Protein AF-A0A1B0C9M8-F1 (afdb_monomer_lite)

Secondary structure (DSSP, 8-state):
---SHHHHTTS---PPPTTS-SS-HHHHHHHHHHHH--SS-HHHHHHHH-HHHHHHHHHHHHHH-TT-GGG---HHHHHHHHTT--BGGGTBSSSB---

Foldseek 3Di:
DDDPPVVVVPPPDDDPDVVPPPDQPVRQFVCCCVVVVDPTRPQLVQLVVWLVVVQVVLVVVCVVCVPDPVSDRDVLSVVCVVVVQTHPVSCHHSDRNDD

InterPro domains:
  IPR006108 3-hydroxyacyl-CoA dehydrogenase, C-terminal [PF00725] (20-97)
  IPR008927 6-phosphogluconate dehydrogenase-like, C-terminal domain superfamily [SSF48179] (20-98)
  IPR013328 6-phosphogluconate dehydrogenase, domain 2 [G3DSA:1.10.1040.10] (17-99)
  IPR052242 Mitochondrial 3-hydroxyacyl-CoA dehydrogenase [PTHR43561] (19-98)

Structure (mmCIF, N/CA/C/O backbone):
data_AF-A0A1B0C9M8-F1
#
_entry.id   AF-A0A1B0C9M8-F1
#
loop_
_atom_site.group_PDB
_atom_site.id
_atom_site.type_symbol
_atom_site.label_atom_id
_atom_site.label_alt_id
_atom_site.label_comp_id
_atom_site.label_asym_id
_atom_site.label_entity_id
_atom_site.label_seq_id
_atom_site.pdbx_PDB_ins_code
_atom_site.Cartn_x
_atom_site.Cartn_y
_atom_site.Cartn_z
_atom_site.occupancy
_atom_site.B_iso_or_equiv
_atom_site.auth_seq_id
_atom_site.auth_comp_id
_atom_site.auth_asym_id
_atom_site.auth_atom_id
_atom_site.pdbx_PDB_model_num
ATOM 1 N N . MET A 1 1 ? -16.914 -15.355 -28.796 1.00 48.09 1 MET A N 1
ATOM 2 C CA . MET A 1 1 ? -16.655 -15.742 -27.390 1.00 48.09 1 MET A CA 1
ATOM 3 C C . MET A 1 1 ? -15.285 -16.417 -27.290 1.00 48.09 1 MET A C 1
ATOM 5 O O . MET A 1 1 ? -15.183 -17.626 -27.168 1.00 48.09 1 MET A O 1
ATOM 9 N N . ARG A 1 2 ? -14.215 -15.630 -27.456 1.00 35.66 2 ARG A N 1
ATOM 10 C CA . ARG A 1 2 ? -12.827 -15.964 -27.108 1.00 35.66 2 ARG A CA 1
ATOM 11 C C . ARG A 1 2 ? -12.017 -14.674 -27.234 1.00 35.66 2 ARG A C 1
ATOM 13 O O . ARG A 1 2 ? -11.852 -14.146 -28.323 1.00 35.66 2 ARG A O 1
ATOM 20 N N . SER A 1 3 ? -11.587 -14.179 -26.081 1.00 46.56 3 SER A N 1
ATOM 21 C CA . SER A 1 3 ? -10.367 -13.400 -25.890 1.00 46.56 3 SER A CA 1
ATOM 22 C C . SER A 1 3 ? -10.171 -12.096 -26.677 1.00 46.56 3 SER A C 1
ATOM 24 O O . SER A 1 3 ? -9.286 -11.986 -27.518 1.00 46.56 3 SER A O 1
ATOM 26 N N . LEU A 1 4 ? -10.912 -11.051 -26.299 1.00 43.53 4 LEU A N 1
ATOM 27 C CA . LEU A 1 4 ? -10.424 -9.666 -26.440 1.00 43.53 4 LEU A CA 1
ATOM 28 C C . LEU A 1 4 ? -9.500 -9.261 -25.273 1.00 43.53 4 LEU A C 1
ATOM 30 O O . LEU A 1 4 ? -8.757 -8.289 -25.380 1.00 43.53 4 LEU A O 1
ATOM 34 N N . PHE A 1 5 ? -9.496 -10.035 -24.181 1.00 43.09 5 PHE A N 1
ATOM 35 C CA . PHE A 1 5 ? -8.731 -9.734 -22.969 1.00 43.09 5 PHE A CA 1
ATOM 36 C C . PHE A 1 5 ? -7.222 -9.971 -23.149 1.00 43.09 5 PHE A C 1
ATOM 38 O O . PHE A 1 5 ? -6.412 -9.177 -22.687 1.00 43.09 5 PHE A O 1
ATOM 45 N N . THR A 1 6 ? -6.815 -10.995 -23.912 1.00 44.34 6 THR A N 1
ATOM 46 C CA . THR A 1 6 ? -5.384 -11.277 -24.146 1.00 44.34 6 THR A CA 1
ATOM 47 C C . THR A 1 6 ? -4.733 -10.372 -25.190 1.00 44.34 6 THR A C 1
ATOM 49 O O . THR A 1 6 ? -3.510 -10.274 -25.216 1.00 44.34 6 THR A O 1
ATOM 52 N N . TYR A 1 7 ? -5.503 -9.703 -26.059 1.00 35.09 7 TYR A N 1
ATOM 53 C CA . TYR A 1 7 ? -4.914 -8.858 -27.106 1.00 35.09 7 TYR A CA 1
ATOM 54 C C . TYR A 1 7 ? -4.423 -7.510 -26.559 1.00 35.09 7 TYR A C 1
ATOM 56 O O . TYR A 1 7 ? -3.476 -6.935 -27.091 1.00 35.09 7 TYR A O 1
ATOM 64 N N . LYS A 1 8 ? -5.014 -7.029 -25.456 1.00 38.66 8 LYS A N 1
ATOM 65 C CA . LYS A 1 8 ? -4.663 -5.728 -24.867 1.00 38.66 8 LYS A CA 1
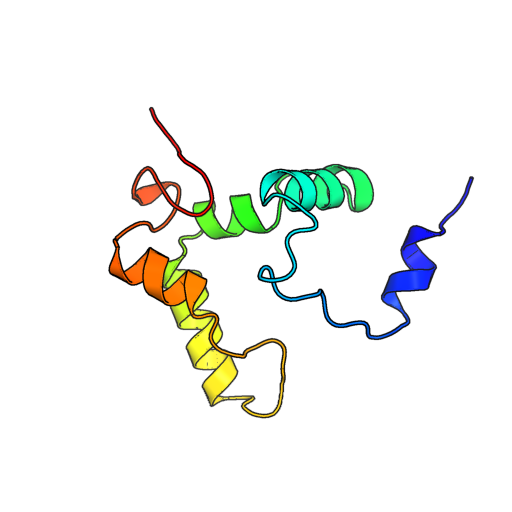ATOM 66 C C . LYS A 1 8 ? -3.448 -5.774 -23.934 1.00 38.66 8 LYS A C 1
ATOM 68 O O . LYS A 1 8 ? -2.782 -4.764 -23.780 1.00 38.66 8 LYS A O 1
ATOM 73 N N . ILE A 1 9 ? -3.082 -6.951 -23.417 1.00 44.69 9 ILE A N 1
ATOM 74 C CA . ILE A 1 9 ? -1.887 -7.142 -22.568 1.00 44.69 9 ILE A CA 1
ATOM 75 C C . ILE A 1 9 ? -0.576 -7.096 -23.380 1.00 44.69 9 ILE A C 1
ATOM 77 O O . ILE A 1 9 ? 0.498 -6.882 -22.828 1.00 44.69 9 ILE A O 1
ATOM 81 N N . ARG A 1 10 ? -0.646 -7.258 -24.710 1.00 36.09 10 ARG A N 1
ATOM 82 C CA . ARG A 1 10 ? 0.525 -7.251 -25.604 1.00 36.09 10 ARG A CA 1
ATOM 83 C C . ARG A 1 10 ? 0.916 -5.851 -26.102 1.00 36.09 10 ARG A C 1
ATOM 85 O O . ARG A 1 10 ? 2.001 -5.685 -26.648 1.00 36.09 10 ARG A O 1
ATOM 92 N N . GLN A 1 11 ? 0.053 -4.854 -25.916 1.00 29.73 11 GLN 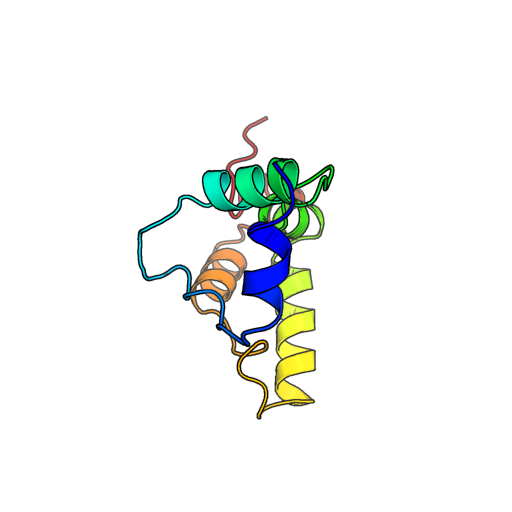A N 1
ATOM 93 C CA . GLN A 1 11 ? 0.332 -3.452 -26.223 1.00 29.73 11 GLN A CA 1
ATOM 94 C C . GLN A 1 11 ? 0.676 -2.778 -24.899 1.00 29.73 11 GLN A C 1
ATOM 96 O O . GLN A 1 11 ? -0.232 -2.585 -24.099 1.00 29.73 11 GLN A O 1
ATOM 101 N N . GLY A 1 12 ? 1.960 -2.499 -24.647 1.00 40.03 12 GLY A N 1
ATOM 102 C CA . GLY A 1 12 ? 2.509 -1.940 -23.400 1.00 40.03 12 GLY A CA 1
ATOM 103 C C . GLY A 1 12 ? 1.893 -0.605 -22.971 1.00 40.03 12 GLY A C 1
ATOM 104 O O . GLY A 1 12 ? 2.548 0.430 -22.980 1.00 40.03 12 GLY A O 1
ATOM 105 N N . THR A 1 13 ? 0.622 -0.634 -22.593 1.00 35.41 13 THR A N 1
ATOM 106 C CA . THR A 1 13 ? -0.144 0.492 -22.089 1.00 35.41 13 THR A CA 1
ATOM 107 C C . THR A 1 13 ? 0.009 0.477 -20.582 1.00 35.41 13 THR A C 1
ATOM 109 O O . THR A 1 13 ? -0.459 -0.427 -19.893 1.00 35.41 13 THR A O 1
ATOM 112 N N . SER A 1 14 ? 0.751 1.467 -20.088 1.00 37.56 14 SER A N 1
ATOM 113 C CA . SER A 1 14 ? 0.769 1.857 -18.686 1.00 37.56 14 SER A CA 1
ATOM 114 C C . SER A 1 14 ? -0.664 1.889 -18.166 1.00 37.56 14 SER A C 1
ATOM 116 O O . SER A 1 14 ? -1.506 2.568 -18.758 1.00 37.56 14 SER A O 1
ATOM 118 N N . TYR A 1 15 ? -0.945 1.163 -17.084 1.00 44.25 15 TYR A N 1
ATOM 119 C CA . TYR A 1 15 ? -2.186 1.361 -16.343 1.00 44.25 15 TYR A CA 1
ATOM 120 C C . TYR A 1 15 ? -2.287 2.859 -16.022 1.00 44.25 15 TYR A C 1
ATOM 122 O O . TYR A 1 15 ? -1.318 3.394 -15.472 1.00 44.25 15 TYR A O 1
ATOM 130 N N . PRO A 1 16 ? -3.369 3.552 -16.423 1.00 40.31 16 PRO A N 1
ATOM 131 C CA . PRO A 1 16 ? -3.527 4.955 -16.086 1.00 40.31 16 PRO A CA 1
ATOM 132 C C . PRO A 1 16 ? -3.478 5.084 -14.565 1.00 40.31 16 PRO A C 1
ATOM 134 O O . PRO A 1 16 ? -4.088 4.302 -13.828 1.00 40.31 16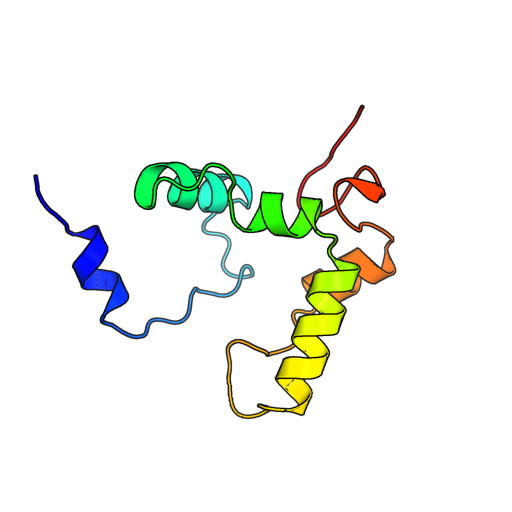 PRO A O 1
ATOM 137 N N . SER A 1 17 ? -2.644 6.015 -14.114 1.00 40.41 17 SER A N 1
ATOM 138 C CA . SER A 1 17 ? -2.507 6.407 -12.720 1.00 40.41 17 SER A CA 1
ATOM 139 C C . SER A 1 17 ? -3.896 6.681 -12.140 1.00 40.41 17 SER A C 1
ATOM 141 O O . SER A 1 17 ? -4.751 7.236 -12.821 1.00 40.41 17 SER A O 1
ATOM 143 N N . ARG A 1 18 ? -4.119 6.307 -10.876 1.00 47.09 18 ARG A N 1
ATOM 144 C CA . ARG A 1 18 ? -5.417 6.392 -10.170 1.00 47.09 18 ARG A CA 1
ATOM 145 C C . ARG A 1 18 ? -6.031 7.807 -10.114 1.00 47.09 18 ARG A C 1
ATOM 147 O O . ARG A 1 18 ? -7.141 7.944 -9.612 1.00 47.09 18 ARG A O 1
ATOM 154 N N . ASP A 1 19 ? -5.304 8.823 -10.574 1.00 45.00 19 ASP A N 1
ATOM 155 C CA . ASP A 1 19 ? -5.717 10.225 -10.661 1.00 45.00 19 ASP A CA 1
ATOM 156 C C . ASP A 1 19 ? -6.742 10.502 -11.774 1.00 45.00 19 ASP A C 1
ATOM 158 O O . ASP A 1 19 ? -7.514 11.453 -11.663 1.00 45.00 19 ASP A O 1
ATOM 162 N N . ASP A 1 20 ? -6.823 9.658 -12.807 1.00 37.41 20 ASP A N 1
ATOM 163 C CA . ASP A 1 20 ? -7.888 9.736 -13.811 1.00 37.41 20 ASP A CA 1
ATOM 164 C C . ASP A 1 20 ? -9.104 8.945 -13.302 1.00 37.41 20 ASP A C 1
ATOM 166 O O . ASP A 1 20 ? -9.133 7.716 -13.360 1.00 37.41 20 ASP A O 1
ATOM 170 N N . GLY A 1 21 ? -10.080 9.649 -12.723 1.00 44.94 21 GLY A N 1
ATOM 171 C CA . GLY A 1 21 ? -11.243 9.121 -11.992 1.00 44.94 21 GLY A CA 1
ATOM 172 C C . GLY A 1 21 ? -12.244 8.243 -12.763 1.00 44.94 21 GLY A C 1
ATOM 173 O O . GLY A 1 21 ? -13.439 8.518 -12.715 1.00 44.94 21 GLY A O 1
ATOM 174 N N . ASP A 1 22 ? -11.798 7.170 -13.416 1.00 47.75 22 ASP A N 1
ATOM 175 C CA . ASP A 1 22 ? -12.634 6.290 -14.251 1.00 47.75 22 ASP A CA 1
ATOM 176 C C . ASP A 1 22 ? -12.921 4.903 -13.625 1.00 47.75 22 ASP A C 1
ATOM 178 O O . ASP A 1 22 ? -13.710 4.123 -14.149 1.00 47.75 22 A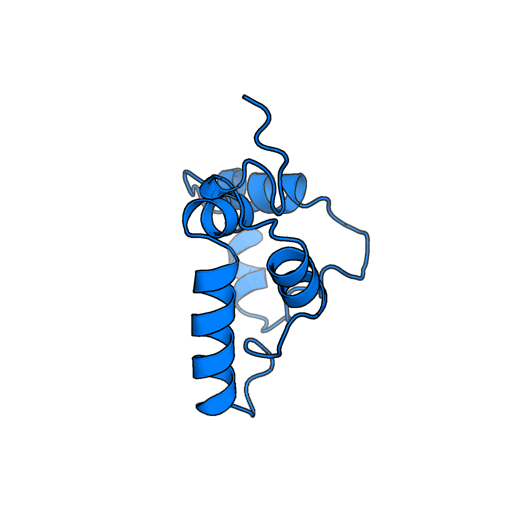SP A O 1
ATOM 182 N N . ALA A 1 23 ? -12.330 4.561 -12.472 1.00 54.38 23 ALA A N 1
ATOM 183 C CA . ALA A 1 23 ? -12.653 3.310 -11.775 1.00 54.38 23 ALA A CA 1
ATOM 184 C C . ALA A 1 23 ? -12.432 3.413 -10.264 1.00 54.38 23 ALA A C 1
ATOM 186 O O . ALA A 1 23 ? -11.355 3.803 -9.805 1.00 54.38 23 ALA A O 1
ATOM 187 N N . SER A 1 24 ? -13.430 3.016 -9.466 1.00 67.12 24 SER A N 1
ATOM 188 C CA . SER A 1 24 ? -13.235 2.902 -8.020 1.00 67.12 24 SER A CA 1
ATOM 189 C C . SER A 1 24 ? -12.235 1.780 -7.710 1.00 67.12 24 SER A C 1
ATOM 191 O O . SER A 1 24 ? -12.085 0.831 -8.483 1.00 67.12 24 SER A O 1
ATOM 193 N N . ALA A 1 25 ? -11.566 1.841 -6.552 1.00 69.31 25 ALA A N 1
ATOM 194 C CA . ALA A 1 25 ? -10.684 0.761 -6.082 1.00 69.31 25 ALA A CA 1
ATOM 195 C C . ALA A 1 25 ? -11.363 -0.621 -6.183 1.00 69.31 25 ALA A C 1
ATOM 197 O O . ALA A 1 25 ? -10.750 -1.606 -6.596 1.00 69.31 25 ALA A O 1
ATOM 198 N N . LYS A 1 26 ? -12.671 -0.645 -5.907 1.00 73.06 26 LYS A N 1
ATOM 199 C CA . LYS A 1 26 ? -13.524 -1.826 -5.970 1.00 73.06 26 LYS A CA 1
ATOM 200 C C . LYS A 1 26 ? -13.719 -2.350 -7.392 1.00 73.06 26 LYS A C 1
ATOM 202 O O . LYS A 1 26 ? -13.709 -3.561 -7.585 1.00 73.06 26 LYS A O 1
ATOM 207 N N . ASP A 1 27 ? -13.859 -1.471 -8.380 1.00 74.06 27 ASP A N 1
ATOM 208 C CA . ASP A 1 27 ? -14.039 -1.867 -9.782 1.00 74.06 27 ASP A CA 1
ATOM 209 C C . ASP A 1 27 ? -12.771 -2.509 -10.348 1.00 74.06 27 ASP A C 1
ATOM 211 O O . ASP A 1 27 ? -12.854 -3.497 -11.076 1.00 74.06 27 ASP A O 1
ATOM 215 N N . ILE A 1 28 ? -11.594 -2.013 -9.950 1.00 73.12 28 ILE A N 1
ATOM 216 C CA . ILE A 1 28 ? -10.297 -2.598 -10.323 1.00 73.12 28 ILE A CA 1
ATOM 217 C C . ILE A 1 28 ? -10.171 -4.014 -9.750 1.00 73.12 28 ILE A C 1
ATOM 219 O O . ILE A 1 28 ? -9.816 -4.953 -10.467 1.00 73.12 28 ILE A O 1
ATOM 223 N N . ASP A 1 29 ? -10.510 -4.191 -8.474 1.00 75.69 29 ASP A N 1
ATOM 224 C CA . ASP A 1 29 ? -10.451 -5.502 -7.831 1.00 75.69 29 ASP A CA 1
ATOM 225 C C . ASP A 1 29 ? -11.477 -6.475 -8.421 1.00 75.69 29 ASP A C 1
ATOM 227 O O . ASP A 1 29 ? -11.146 -7.634 -8.675 1.00 75.69 29 ASP A O 1
ATOM 231 N N . ILE A 1 30 ? -12.698 -6.016 -8.713 1.00 76.44 30 ILE A N 1
ATOM 232 C CA . ILE A 1 30 ? -13.727 -6.823 -9.383 1.00 76.44 30 ILE A CA 1
ATOM 233 C C . ILE A 1 30 ? -13.271 -7.216 -10.792 1.00 76.44 30 ILE A C 1
ATOM 235 O O . ILE A 1 30 ? -13.394 -8.383 -11.165 1.00 76.44 30 ILE A O 1
ATOM 239 N N . ALA A 1 31 ? -12.706 -6.285 -11.562 1.00 78.31 31 ALA A N 1
ATOM 240 C CA . ALA A 1 31 ? -12.198 -6.559 -12.901 1.00 78.31 31 ALA A CA 1
ATOM 241 C C . ALA A 1 31 ? -11.074 -7.604 -12.882 1.00 78.31 31 ALA A C 1
ATOM 243 O O . ALA A 1 31 ? -11.020 -8.454 -13.768 1.00 78.31 31 ALA A O 1
ATOM 244 N N . MET A 1 32 ? -10.204 -7.593 -11.870 1.00 76.38 32 MET A N 1
ATOM 245 C CA . MET A 1 32 ? -9.134 -8.588 -11.740 1.00 76.38 32 MET A CA 1
ATOM 246 C C . MET A 1 32 ? -9.639 -9.943 -11.234 1.00 76.38 32 MET A C 1
ATOM 248 O O . MET A 1 32 ? -9.214 -10.979 -11.749 1.00 76.38 32 MET A O 1
ATOM 252 N N . LYS A 1 33 ? -10.600 -9.961 -10.306 1.00 78.69 33 LYS A N 1
ATOM 253 C CA . LYS A 1 33 ? -11.255 -11.198 -9.852 1.00 78.69 33 LYS A CA 1
ATOM 254 C C . LYS A 1 33 ? -12.011 -11.885 -10.990 1.00 78.69 33 LYS A C 1
ATOM 256 O O . LYS A 1 33 ? -11.822 -13.073 -11.229 1.00 78.69 33 LYS A O 1
ATOM 261 N N . LEU A 1 34 ? -12.837 -11.135 -11.723 1.00 73.62 34 LEU A N 1
ATOM 262 C CA . LEU A 1 34 ? -13.672 -11.671 -12.804 1.00 73.62 34 LEU A CA 1
ATOM 263 C C . LEU A 1 34 ? -12.897 -11.881 -14.110 1.00 73.62 34 LEU A C 1
ATOM 265 O O . LEU A 1 34 ? -13.180 -12.825 -14.843 1.00 73.62 34 LEU A O 1
ATOM 269 N N . GLY A 1 35 ? -11.938 -11.007 -14.417 1.00 74.81 35 GLY A N 1
ATOM 270 C CA . GLY A 1 35 ? -11.176 -11.048 -15.664 1.00 74.81 35 GLY A CA 1
ATOM 271 C C . GLY A 1 35 ? -10.017 -12.042 -15.640 1.00 74.81 35 GLY A C 1
ATOM 272 O O . GLY A 1 35 ? -9.801 -12.744 -16.626 1.00 74.81 35 GLY A O 1
ATOM 273 N N . ALA A 1 36 ? -9.283 -12.120 -14.526 1.00 72.19 36 ALA A N 1
ATOM 274 C CA . ALA A 1 36 ? -8.092 -12.964 -14.394 1.00 72.19 36 ALA A CA 1
ATOM 275 C C . ALA A 1 36 ? -8.277 -14.163 -13.444 1.00 72.19 36 ALA A C 1
ATOM 277 O O . ALA A 1 36 ? -7.388 -15.007 -13.355 1.00 72.19 36 ALA A O 1
ATOM 278 N N . GLY A 1 37 ? -9.425 -14.277 -12.764 1.00 73.50 37 GLY A N 1
ATOM 279 C CA . GLY A 1 37 ? -9.732 -15.408 -11.882 1.00 73.50 37 GLY A CA 1
ATOM 280 C C . GLY A 1 37 ? -8.976 -15.387 -10.553 1.00 73.50 37 GLY A C 1
ATOM 281 O O . GLY A 1 37 ? -8.886 -16.419 -9.888 1.00 73.50 37 GLY A O 1
ATOM 282 N N . TYR A 1 38 ? -8.405 -14.244 -10.162 1.00 73.62 38 TYR A N 1
ATOM 283 C CA . TYR A 1 38 ? -7.722 -14.132 -8.877 1.00 73.62 38 TYR A CA 1
ATOM 284 C C . TYR A 1 38 ? -8.727 -14.178 -7.714 1.00 73.62 38 TYR A C 1
ATOM 286 O O . TYR A 1 38 ? -9.787 -13.556 -7.798 1.00 73.62 38 TYR A O 1
ATOM 294 N N . PRO A 1 39 ? -8.403 -14.867 -6.603 1.00 74.00 39 PRO A N 1
ATOM 295 C CA . PRO A 1 39 ? -9.286 -14.943 -5.436 1.00 74.00 39 PRO A CA 1
ATOM 296 C C . PRO A 1 39 ? -9.419 -13.597 -4.706 1.00 74.00 39 PRO A C 1
ATOM 298 O O . PRO A 1 39 ? -10.406 -13.363 -4.012 1.00 74.00 39 PRO A O 1
ATOM 301 N N . MET A 1 40 ? -8.441 -12.705 -4.873 1.00 76.19 40 MET A N 1
ATOM 302 C CA . MET A 1 40 ? -8.372 -11.397 -4.231 1.00 76.19 40 MET A CA 1
ATOM 303 C C . MET A 1 40 ? -7.889 -10.362 -5.244 1.00 76.19 40 MET A C 1
ATOM 305 O O . MET A 1 40 ? -7.040 -10.668 -6.085 1.00 76.19 40 MET A O 1
ATOM 309 N N . GLY A 1 41 ? -8.454 -9.157 -5.185 1.00 80.12 41 GLY A N 1
ATOM 310 C CA . GLY A 1 41 ? -8.008 -8.072 -6.047 1.00 80.12 41 GLY A CA 1
ATOM 311 C C . GLY A 1 41 ? -6.632 -7.549 -5.618 1.00 80.12 41 GLY A C 1
ATOM 312 O O . GLY A 1 41 ? -6.234 -7.737 -4.466 1.00 80.12 41 GLY A O 1
ATOM 313 N N . PRO A 1 42 ? -5.869 -6.915 -6.520 1.00 79.00 42 PRO A N 1
ATOM 314 C CA . PRO A 1 42 ? -4.543 -6.397 -6.193 1.00 79.00 42 PRO A CA 1
ATOM 315 C C . PRO A 1 42 ? -4.552 -5.384 -5.039 1.00 79.00 42 PRO A C 1
ATOM 317 O O . PRO A 1 42 ? -3.558 -5.286 -4.322 1.00 79.00 42 PRO A O 1
ATOM 320 N N . LEU A 1 43 ? -5.646 -4.643 -4.834 1.00 82.38 43 LEU A N 1
ATOM 321 C CA . LEU A 1 43 ? -5.720 -3.612 -3.795 1.00 82.38 43 LEU A CA 1
ATOM 322 C C . LEU A 1 43 ? -6.113 -4.183 -2.444 1.00 82.38 43 LEU A C 1
ATOM 324 O O . LEU A 1 43 ? -5.481 -3.852 -1.447 1.00 82.38 43 LEU A O 1
ATOM 328 N N . GLU A 1 44 ? -7.072 -5.105 -2.418 1.00 83.00 44 GLU A N 1
ATOM 329 C CA . GLU A 1 44 ? -7.312 -5.938 -1.238 1.00 83.00 44 GLU A CA 1
ATOM 330 C C . GLU A 1 44 ? -6.051 -6.698 -0.808 1.00 83.00 44 GLU A C 1
ATOM 332 O O . GLU A 1 44 ? -5.770 -6.790 0.384 1.00 83.00 44 GLU A O 1
ATOM 337 N N . LEU A 1 45 ? -5.272 -7.221 -1.762 1.00 83.94 45 LEU A N 1
ATOM 338 C CA . LEU A 1 45 ? -4.024 -7.916 -1.454 1.00 83.94 45 LEU A CA 1
ATOM 339 C C . LEU A 1 45 ? -2.979 -6.959 -0.869 1.00 83.94 45 LEU A C 1
ATOM 341 O O . LEU A 1 45 ? -2.303 -7.317 0.094 1.00 83.94 45 LEU A O 1
ATOM 345 N N . ALA A 1 46 ? -2.858 -5.748 -1.416 1.00 83.75 46 ALA A N 1
ATOM 346 C CA . ALA A 1 46 ? -1.964 -4.725 -0.878 1.00 83.75 46 ALA A CA 1
ATOM 347 C C . ALA A 1 46 ? -2.355 -4.320 0.554 1.00 83.75 46 ALA A C 1
ATOM 349 O O . ALA A 1 46 ? -1.487 -4.222 1.419 1.00 83.75 46 ALA A O 1
ATOM 350 N N . ASP A 1 47 ? -3.650 -4.169 0.833 1.00 85.81 47 ASP A N 1
ATOM 351 C CA . ASP A 1 47 ? -4.151 -3.895 2.183 1.00 85.81 47 ASP A CA 1
ATOM 352 C C . ASP A 1 47 ? -3.965 -5.088 3.138 1.00 85.81 47 ASP A C 1
ATOM 354 O O . ASP A 1 47 ? -3.791 -4.891 4.343 1.00 85.81 47 ASP A O 1
ATOM 358 N N . TYR A 1 48 ? -3.991 -6.323 2.627 1.00 85.38 48 TYR A N 1
ATOM 359 C CA . TYR A 1 48 ? -3.740 -7.528 3.419 1.00 85.38 48 TYR A CA 1
ATOM 360 C C . TYR A 1 48 ? -2.260 -7.685 3.790 1.00 85.38 48 TYR A C 1
ATOM 362 O O . TYR A 1 48 ? -1.939 -7.989 4.938 1.00 85.38 48 TYR A O 1
ATOM 370 N N . VAL A 1 49 ? -1.354 -7.462 2.832 1.00 85.94 49 VAL A N 1
ATOM 371 C CA . VAL A 1 49 ? 0.102 -7.488 3.059 1.00 85.94 49 VAL A CA 1
ATOM 372 C C . VAL A 1 49 ? 0.539 -6.317 3.943 1.00 85.94 49 VAL A C 1
ATOM 374 O O . VAL A 1 49 ? 1.394 -6.478 4.813 1.00 85.94 49 VAL A O 1
ATOM 377 N N . GLY A 1 50 ? -0.070 -5.151 3.739 1.00 86.38 50 GLY A N 1
ATOM 378 C CA . GLY A 1 50 ? 0.230 -3.915 4.442 1.00 86.38 50 GLY A CA 1
ATOM 379 C C . GLY A 1 50 ? 0.878 -2.882 3.526 1.00 86.38 50 GLY A C 1
ATOM 380 O O . GLY A 1 50 ? 1.910 -3.133 2.894 1.00 86.38 50 GLY A O 1
ATOM 381 N N . LEU A 1 51 ? 0.289 -1.684 3.501 1.00 86.44 51 LEU A N 1
ATOM 382 C CA . LEU A 1 51 ? 0.721 -0.597 2.615 1.00 86.44 51 LEU A CA 1
ATOM 383 C C . LEU A 1 51 ? 2.140 -0.099 2.914 1.00 86.44 51 LEU A C 1
ATOM 385 O O . LEU A 1 51 ? 2.858 0.314 2.006 1.00 86.44 51 LEU A O 1
ATOM 389 N N . ASP A 1 52 ? 2.582 -0.204 4.165 1.00 86.62 52 ASP A N 1
ATOM 390 C CA . ASP A 1 52 ? 3.944 0.120 4.593 1.00 86.62 52 ASP A CA 1
ATOM 391 C C . ASP A 1 52 ? 4.991 -0.821 3.984 1.00 86.62 52 ASP A C 1
ATOM 393 O O . ASP A 1 52 ? 6.047 -0.384 3.522 1.00 86.62 52 ASP A O 1
ATOM 397 N N . THR A 1 53 ? 4.678 -2.115 3.939 1.00 87.88 53 THR A N 1
ATOM 398 C CA . THR A 1 53 ? 5.561 -3.141 3.387 1.00 87.88 53 THR A CA 1
ATOM 399 C C . THR A 1 53 ? 5.650 -2.977 1.878 1.00 87.88 53 THR A C 1
ATOM 401 O O . THR A 1 53 ? 6.749 -2.935 1.324 1.00 87.88 53 THR A O 1
ATOM 404 N N . THR A 1 54 ? 4.508 -2.792 1.210 1.00 86.50 54 THR A N 1
ATOM 405 C CA . THR A 1 54 ? 4.466 -2.521 -0.231 1.00 86.50 54 THR A CA 1
ATOM 406 C C . THR A 1 54 ? 5.237 -1.251 -0.591 1.00 86.50 54 THR A C 1
ATOM 408 O O . THR A 1 54 ? 6.019 -1.276 -1.540 1.00 86.50 54 THR A O 1
ATOM 411 N N . ARG A 1 55 ? 5.097 -0.171 0.190 1.00 86.88 55 ARG A N 1
ATOM 412 C CA . ARG A 1 55 ? 5.867 1.069 0.011 1.00 86.88 55 ARG A CA 1
ATOM 413 C C . ARG A 1 55 ? 7.372 0.829 0.133 1.00 86.88 55 ARG A C 1
ATOM 415 O O . ARG A 1 55 ? 8.134 1.293 -0.710 1.00 86.88 55 ARG A O 1
ATOM 422 N N . SER A 1 56 ? 7.802 0.103 1.165 1.00 87.31 56 SER A N 1
ATOM 423 C CA . SER A 1 56 ? 9.222 -0.185 1.402 1.00 87.31 56 SER A CA 1
ATOM 424 C C . SER A 1 56 ? 9.841 -0.977 0.245 1.00 87.31 56 SER A C 1
ATOM 426 O O . SER A 1 56 ? 10.901 -0.619 -0.271 1.00 87.31 56 SER A O 1
ATOM 428 N N . VAL A 1 57 ? 9.128 -1.999 -0.244 1.00 87.94 57 VAL A N 1
ATOM 429 C CA . VAL A 1 57 ? 9.549 -2.775 -1.418 1.00 87.94 57 VAL A CA 1
ATOM 430 C C . VAL A 1 57 ? 9.612 -1.887 -2.659 1.00 87.94 57 VAL A C 1
ATOM 432 O O . VAL A 1 57 ? 10.623 -1.902 -3.355 1.00 87.94 57 VAL A O 1
ATOM 435 N N . LEU A 1 58 ? 8.581 -1.077 -2.917 1.00 86.38 58 LEU A N 1
ATOM 436 C CA . LEU A 1 58 ? 8.547 -0.183 -4.075 1.00 86.38 58 LEU A CA 1
ATOM 437 C C . LEU A 1 58 ? 9.717 0.808 -4.058 1.00 86.38 58 LEU A C 1
ATOM 439 O O . LEU A 1 58 ? 10.373 0.985 -5.079 1.00 86.38 58 LEU A O 1
ATOM 443 N N . SER A 1 59 ? 10.030 1.386 -2.895 1.00 86.44 59 SER A N 1
ATOM 444 C CA . SER A 1 59 ? 11.166 2.299 -2.738 1.00 86.44 59 SER A CA 1
ATOM 445 C C . SER A 1 59 ? 12.501 1.607 -3.016 1.00 86.44 59 SER A C 1
ATOM 447 O O . SER A 1 59 ? 13.344 2.169 -3.711 1.00 86.44 59 SER A O 1
ATOM 449 N N . GLY A 1 60 ? 12.692 0.376 -2.531 1.00 88.50 60 GLY A N 1
ATOM 450 C CA . GLY A 1 60 ? 13.909 -0.389 -2.815 1.00 88.50 60 GLY A CA 1
ATOM 451 C C . GLY A 1 60 ? 14.039 -0.784 -4.290 1.00 88.50 60 GLY A C 1
ATOM 452 O O . GLY A 1 60 ? 15.145 -0.865 -4.824 1.00 88.50 60 GLY A O 1
ATOM 453 N N . TRP A 1 61 ? 12.919 -1.013 -4.979 1.00 86.69 61 TRP A N 1
ATOM 454 C CA . TRP A 1 61 ? 12.910 -1.257 -6.423 1.00 86.69 61 TRP A CA 1
ATOM 455 C C . TRP A 1 61 ? 13.146 0.021 -7.224 1.00 86.69 61 TRP A C 1
ATOM 457 O O . TRP A 1 61 ? 13.844 -0.031 -8.233 1.00 86.69 61 TRP A O 1
ATOM 467 N N . HIS A 1 62 ? 12.626 1.159 -6.764 1.00 85.50 62 HIS A N 1
ATOM 468 C CA . HIS A 1 62 ? 12.878 2.460 -7.372 1.00 85.50 62 HIS A CA 1
ATOM 469 C C . HIS A 1 62 ? 14.362 2.832 -7.316 1.00 85.50 62 HIS A C 1
ATOM 471 O O . HIS A 1 62 ? 14.922 3.264 -8.317 1.00 85.50 62 HIS A O 1
ATOM 477 N N . GLU A 1 63 ? 15.017 2.588 -6.179 1.00 87.19 63 GLU A N 1
ATOM 478 C CA . GLU A 1 63 ? 16.455 2.825 -6.013 1.00 87.19 63 GLU A CA 1
ATOM 479 C C . GLU A 1 63 ? 17.297 1.945 -6.950 1.00 87.19 63 GLU A C 1
ATOM 481 O O . GLU A 1 63 ? 18.281 2.404 -7.527 1.00 87.19 63 GLU A O 1
ATOM 486 N N . LYS A 1 64 ? 16.891 0.684 -7.152 1.00 87.81 64 LYS A N 1
ATOM 487 C CA . LYS A 1 64 ? 17.596 -0.254 -8.042 1.00 87.81 64 LYS A CA 1
ATOM 488 C C . LYS A 1 64 ? 17.305 -0.038 -9.527 1.00 87.81 64 LYS A C 1
ATOM 490 O O . LYS A 1 64 ? 18.163 -0.333 -10.355 1.00 87.81 64 LYS A O 1
ATOM 495 N N . PHE A 1 65 ? 16.109 0.433 -9.869 1.00 88.12 65 PHE A N 1
ATOM 496 C CA . PHE A 1 65 ? 15.639 0.597 -11.245 1.00 88.12 65 PHE A CA 1
ATOM 497 C C . PHE A 1 65 ? 14.964 1.966 -11.432 1.00 88.12 65 PHE A C 1
ATOM 499 O O . PHE A 1 65 ? 13.755 2.028 -11.684 1.00 88.12 65 PHE A O 1
ATOM 506 N N . PRO A 1 66 ? 15.728 3.069 -11.345 1.00 81.00 66 PRO A N 1
ATOM 507 C CA . PRO A 1 66 ? 15.172 4.423 -11.388 1.00 81.00 66 PRO A CA 1
ATOM 508 C C . PRO A 1 66 ? 14.525 4.764 -12.737 1.00 81.00 66 PRO A C 1
ATOM 510 O O . PRO A 1 66 ? 13.618 5.590 -12.804 1.00 81.00 66 PRO A O 1
ATOM 513 N N . GLU A 1 67 ? 14.949 4.100 -13.814 1.00 83.25 67 GLU A N 1
ATOM 514 C CA . GLU A 1 67 ? 14.429 4.316 -15.168 1.00 83.25 67 GLU A CA 1
ATOM 515 C C . GLU A 1 67 ? 13.077 3.631 -15.417 1.00 83.25 67 GLU A C 1
ATOM 517 O O . GLU A 1 67 ? 12.422 3.901 -16.424 1.00 83.25 67 GLU A O 1
ATOM 522 N N . ASN A 1 68 ? 12.634 2.736 -14.523 1.00 78.31 68 ASN A N 1
ATOM 523 C CA . ASN A 1 68 ? 11.390 2.007 -14.724 1.00 78.31 68 ASN A CA 1
ATOM 524 C C . ASN A 1 68 ? 10.185 2.815 -14.201 1.00 78.31 68 ASN A C 1
ATOM 526 O O . ASN A 1 68 ? 10.043 3.009 -12.988 1.00 78.31 68 ASN A O 1
ATOM 530 N N . PRO A 1 69 ? 9.253 3.229 -15.080 1.00 78.19 69 PRO A N 1
ATOM 531 C CA . PRO A 1 69 ? 8.109 4.046 -14.692 1.00 78.19 69 PRO A CA 1
ATOM 532 C C . PRO A 1 69 ? 7.124 3.337 -13.755 1.00 78.19 69 PRO A C 1
ATOM 534 O O . PRO A 1 69 ? 6.301 4.032 -13.158 1.00 78.19 69 PRO A O 1
ATOM 537 N N . LEU A 1 70 ? 7.193 2.004 -13.631 1.00 75.94 70 LEU A N 1
ATOM 538 C CA . LEU A 1 70 ? 6.335 1.190 -12.762 1.00 75.94 70 LEU A CA 1
ATOM 539 C C . LEU A 1 70 ? 6.706 1.292 -11.279 1.00 75.94 70 LEU A C 1
ATOM 541 O O . LEU A 1 70 ? 5.85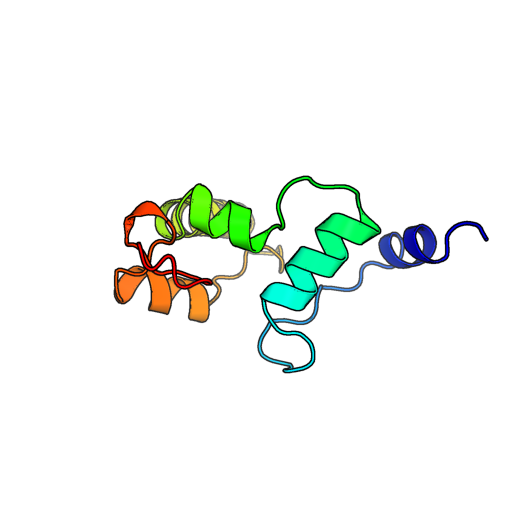6 1.034 -10.433 1.00 75.94 70 LEU A O 1
ATOM 545 N N . PHE A 1 71 ? 7.951 1.658 -10.957 1.00 79.94 71 PHE A N 1
ATOM 546 C CA . PHE A 1 71 ? 8.420 1.756 -9.569 1.00 79.94 71 PHE A CA 1
ATOM 547 C C . PHE A 1 71 ? 8.438 3.187 -9.048 1.00 79.94 71 PHE A C 1
ATOM 549 O O . PHE A 1 71 ? 9.025 3.456 -8.007 1.00 79.94 71 PHE A O 1
ATOM 556 N N . ARG A 1 72 ? 7.820 4.127 -9.772 1.00 77.06 72 ARG A N 1
ATOM 557 C CA . ARG A 1 72 ? 7.751 5.512 -9.315 1.00 77.06 72 ARG A CA 1
ATOM 558 C C . ARG A 1 72 ? 6.993 5.593 -7.985 1.00 77.06 72 ARG A C 1
ATOM 560 O O . ARG A 1 72 ? 5.970 4.921 -7.837 1.00 77.06 72 ARG A O 1
ATOM 567 N N . PRO A 1 73 ? 7.478 6.404 -7.030 1.00 75.00 73 PRO A N 1
ATOM 568 C CA . PRO A 1 73 ? 6.787 6.599 -5.766 1.00 75.00 73 PRO A CA 1
ATOM 569 C C . PRO A 1 73 ? 5.385 7.161 -6.021 1.00 75.00 73 PRO A C 1
ATOM 571 O O . PRO A 1 73 ? 5.205 8.096 -6.800 1.00 75.00 73 PRO A O 1
ATOM 574 N N . ILE A 1 74 ? 4.390 6.555 -5.375 1.00 80.19 74 ILE A N 1
ATOM 575 C CA . ILE A 1 74 ? 2.984 6.945 -5.487 1.00 80.19 74 ILE A CA 1
ATOM 576 C C . ILE A 1 74 ? 2.662 7.816 -4.274 1.00 80.19 74 ILE A C 1
ATOM 578 O O . ILE A 1 74 ? 2.588 7.308 -3.156 1.00 80.19 74 ILE A O 1
ATOM 582 N N . GLU A 1 75 ? 2.437 9.115 -4.478 1.00 82.06 75 GLU A N 1
ATOM 583 C CA . GLU A 1 75 ? 2.182 10.057 -3.375 1.00 82.06 75 GLU A CA 1
ATOM 584 C C . GLU A 1 75 ? 0.983 9.651 -2.507 1.00 82.06 75 GLU A C 1
ATOM 586 O O . GLU A 1 75 ? 1.004 9.819 -1.289 1.00 82.06 75 GLU A O 1
ATOM 591 N N . THR A 1 76 ? -0.060 9.074 -3.109 1.00 79.56 76 THR A N 1
ATOM 592 C CA . THR A 1 76 ? -1.233 8.568 -2.383 1.00 79.56 76 THR A CA 1
ATOM 593 C C . THR A 1 76 ? -0.863 7.455 -1.403 1.00 79.56 76 THR A C 1
ATOM 595 O O . THR A 1 76 ? -1.396 7.414 -0.298 1.00 79.56 76 THR A O 1
ATOM 598 N N . LEU A 1 77 ? 0.059 6.566 -1.786 1.00 81.31 77 LEU A N 1
ATOM 599 C CA . LEU A 1 77 ? 0.515 5.476 -0.925 1.00 81.31 77 LEU A CA 1
ATOM 600 C C . LEU A 1 77 ? 1.313 6.028 0.263 1.00 81.31 77 LEU A C 1
ATOM 602 O O . LEU A 1 77 ? 1.099 5.607 1.397 1.00 81.31 77 LEU A O 1
ATOM 606 N N . ASP A 1 78 ? 2.173 7.015 0.016 1.00 84.94 78 ASP A N 1
ATOM 607 C CA . ASP A 1 78 ? 2.959 7.676 1.058 1.00 84.94 78 ASP A C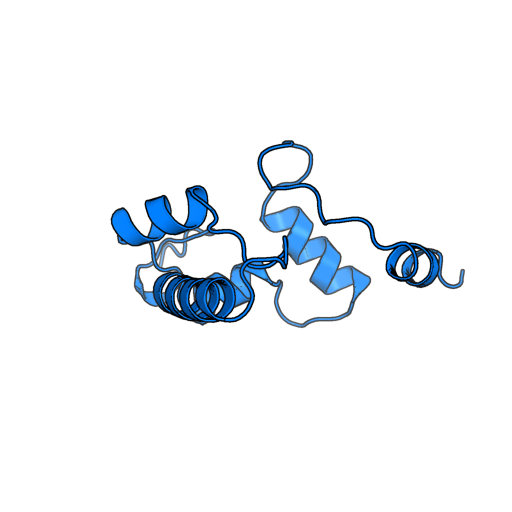A 1
ATOM 608 C C . ASP A 1 78 ? 2.072 8.403 2.074 1.00 84.94 78 ASP A C 1
ATOM 610 O O . ASP A 1 78 ? 2.293 8.268 3.278 1.00 84.94 78 ASP A O 1
ATOM 614 N N . LYS A 1 79 ? 1.032 9.108 1.609 1.00 86.38 79 LYS A N 1
ATOM 615 C CA . LYS A 1 79 ? 0.046 9.761 2.486 1.00 86.38 79 LYS A CA 1
ATOM 616 C C . LYS A 1 79 ? -0.691 8.751 3.364 1.00 86.38 79 LYS A C 1
ATOM 618 O O . LYS A 1 79 ? -0.761 8.947 4.571 1.00 86.38 79 LYS A O 1
ATOM 623 N N . LEU A 1 80 ? -1.175 7.643 2.794 1.00 83.50 80 LEU A N 1
ATOM 624 C CA . LEU A 1 80 ? -1.879 6.602 3.558 1.00 83.50 80 LEU A CA 1
ATOM 625 C C . LEU A 1 80 ? -0.991 5.987 4.648 1.00 83.50 80 LEU A C 1
ATOM 627 O O . LEU A 1 80 ? -1.430 5.819 5.786 1.00 83.50 80 LEU A O 1
ATOM 631 N N . VAL A 1 81 ? 0.279 5.717 4.333 1.00 85.94 81 VAL A N 1
ATOM 632 C CA . VAL A 1 81 ? 1.242 5.198 5.315 1.00 85.94 81 VAL A CA 1
ATOM 633 C C . VAL A 1 81 ? 1.542 6.234 6.405 1.00 85.94 81 VAL A C 1
ATOM 635 O O . VAL A 1 81 ? 1.593 5.869 7.578 1.00 85.94 81 VAL A O 1
ATOM 638 N N . GLN A 1 82 ? 1.690 7.518 6.056 1.00 86.06 82 GLN A N 1
ATOM 639 C CA . GLN A 1 82 ? 1.879 8.603 7.032 1.00 86.06 82 GLN A CA 1
ATOM 640 C C . GLN A 1 82 ? 0.658 8.805 7.942 1.00 86.06 82 GLN A C 1
ATOM 642 O O . GLN A 1 82 ? 0.820 9.080 9.128 1.00 86.06 82 GLN A O 1
ATOM 647 N N . GLU A 1 83 ? -0.553 8.619 7.416 1.00 86.56 83 GLU A N 1
ATOM 648 C CA . GLU A 1 83 ? -1.807 8.652 8.179 1.00 86.56 83 GLU A CA 1
ATOM 649 C C . GLU A 1 83 ? -2.008 7.408 9.070 1.00 86.56 83 GLU A C 1
ATOM 651 O O . GLU A 1 83 ? -2.995 7.325 9.798 1.00 86.56 83 GLU A O 1
ATOM 656 N N . GLY A 1 84 ? -1.098 6.426 9.028 1.00 84.12 84 GLY A N 1
ATOM 657 C CA . GLY A 1 84 ? -1.215 5.172 9.781 1.00 84.12 84 GLY A CA 1
ATOM 658 C C . GLY A 1 84 ? -2.252 4.198 9.209 1.00 84.12 84 GLY A C 1
ATOM 659 O O . GLY A 1 84 ? -2.552 3.177 9.832 1.00 84.12 84 GLY A O 1
ATOM 660 N N . LYS A 1 85 ? -2.776 4.481 8.012 1.00 86.81 85 LYS A N 1
ATOM 661 C CA . LYS A 1 85 ? -3.718 3.635 7.278 1.00 86.81 85 LYS A CA 1
ATOM 662 C C . LYS A 1 85 ? -2.938 2.600 6.484 1.00 86.81 85 LYS A C 1
ATOM 664 O O . LYS A 1 85 ? -2.574 2.804 5.333 1.00 86.81 85 LYS A O 1
ATOM 669 N N . MET A 1 86 ? -2.630 1.490 7.134 1.00 86.00 86 MET A N 1
ATOM 670 C CA . MET A 1 86 ? -1.804 0.414 6.603 1.00 86.00 86 MET A CA 1
ATOM 671 C C . MET A 1 86 ? -2.608 -0.811 6.133 1.00 86.00 86 MET A C 1
ATOM 673 O O . MET A 1 86 ? -2.019 -1.879 5.973 1.00 86.00 86 MET A O 1
ATOM 677 N N . GLY A 1 87 ? -3.921 -0.686 5.918 1.00 86.69 87 GLY A N 1
ATOM 678 C CA . GLY A 1 87 ? -4.786 -1.768 5.440 1.00 86.69 87 GLY A CA 1
ATOM 679 C C . GLY A 1 87 ? -5.457 -2.552 6.567 1.00 86.69 87 GLY A C 1
ATOM 680 O O . GLY A 1 87 ? -5.915 -1.982 7.560 1.00 86.69 87 GLY A O 1
ATOM 681 N N . VAL A 1 88 ? -5.519 -3.878 6.431 1.00 85.06 88 VAL A N 1
ATOM 682 C CA . VAL A 1 88 ? -6.246 -4.767 7.359 1.00 85.06 88 VAL A CA 1
ATOM 683 C C . VAL A 1 88 ? -5.713 -4.648 8.788 1.00 85.06 88 VAL A C 1
ATOM 685 O O . VAL A 1 88 ? -6.485 -4.666 9.746 1.00 85.06 88 VAL A O 1
ATOM 688 N N . LYS A 1 89 ? -4.397 -4.478 8.948 1.00 82.50 89 LYS A N 1
ATOM 689 C CA . LYS A 1 89 ? -3.756 -4.401 10.268 1.00 82.50 89 LYS A CA 1
ATOM 690 C C . LYS A 1 89 ? -4.108 -3.142 11.067 1.00 82.50 89 LYS A C 1
ATOM 692 O O . LYS A 1 89 ? -4.063 -3.182 12.291 1.00 82.50 89 LYS A O 1
ATOM 697 N N . SER A 1 90 ? -4.459 -2.046 10.395 1.00 81.81 90 SER A N 1
ATOM 698 C CA . SER A 1 90 ? -4.907 -0.788 11.013 1.00 81.81 90 SER A CA 1
ATOM 699 C C . SER A 1 90 ? -6.427 -0.611 10.970 1.00 81.81 90 SER A C 1
ATOM 701 O O . SER A 1 90 ? -6.935 0.360 11.519 1.00 81.81 90 SER A O 1
ATOM 703 N N . GLY A 1 91 ? -7.161 -1.523 10.323 1.00 82.00 91 GLY A N 1
ATOM 704 C CA . GLY A 1 91 ? -8.607 -1.406 10.108 1.00 82.00 91 GLY A CA 1
ATOM 705 C C . GLY A 1 91 ? -9.001 -0.437 8.984 1.00 82.00 91 GLY A C 1
ATOM 706 O O . GLY A 1 91 ? -10.185 -0.289 8.685 1.00 82.00 91 GLY A O 1
ATOM 707 N N . GLU A 1 92 ? -8.032 0.209 8.334 1.00 82.06 92 GLU A N 1
ATOM 708 C CA . GLU A 1 92 ? -8.253 1.176 7.256 1.00 82.06 92 GLU A CA 1
ATOM 709 C C . GLU A 1 92 ? -7.007 1.277 6.359 1.00 82.06 92 GLU A C 1
ATOM 711 O O . GLU A 1 92 ? -5.881 1.356 6.859 1.00 82.06 92 GLU A O 1
ATOM 716 N N . GLY A 1 93 ? -7.215 1.255 5.041 1.00 84.62 93 GLY A N 1
ATOM 717 C CA . GLY A 1 93 ? -6.208 1.393 3.981 1.00 84.62 93 GLY A CA 1
ATOM 718 C C . GLY A 1 93 ? -6.857 1.920 2.701 1.00 84.62 93 GLY A C 1
ATOM 719 O O . GLY A 1 93 ? -7.524 2.954 2.738 1.00 84.62 93 GLY A O 1
ATOM 720 N N . PHE A 1 94 ? -6.722 1.203 1.581 1.00 80.38 94 PHE A N 1
ATOM 721 C CA . PHE A 1 94 ? -7.554 1.463 0.396 1.00 80.38 94 PHE A CA 1
ATOM 722 C C . PHE A 1 94 ? -9.029 1.138 0.643 1.00 80.38 94 PHE A C 1
ATOM 724 O O . PHE A 1 94 ? -9.911 1.781 0.069 1.00 80.38 94 PHE A O 1
ATOM 731 N N . TYR A 1 95 ? -9.293 0.170 1.517 1.00 81.38 95 TYR A N 1
ATOM 732 C CA . TYR A 1 95 ? -10.618 -0.153 2.020 1.00 81.38 95 TYR A CA 1
ATOM 733 C C . TYR A 1 95 ? -10.739 0.139 3.516 1.00 81.38 95 TYR A C 1
ATOM 735 O O . TYR A 1 95 ? -9.770 0.096 4.276 1.00 81.38 95 TYR A O 1
ATOM 743 N N . SER A 1 96 ? -11.968 0.418 3.955 1.00 80.94 96 SER A N 1
ATOM 744 C CA . SER A 1 96 ? -12.299 0.479 5.377 1.00 80.94 96 SER A CA 1
ATOM 745 C C . SER A 1 96 ? -12.684 -0.917 5.857 1.00 80.94 96 SER A C 1
ATOM 747 O O . SER A 1 96 ? -13.708 -1.467 5.448 1.00 80.94 96 SER A O 1
ATOM 749 N N . TYR A 1 97 ? -11.863 -1.480 6.737 1.00 80.81 97 TYR A N 1
ATOM 750 C CA . TYR A 1 97 ? -12.097 -2.749 7.414 1.00 80.81 97 TYR A CA 1
ATOM 751 C C . TYR A 1 97 ? -12.687 -2.457 8.795 1.00 80.81 97 TYR A C 1
ATOM 753 O O . TYR A 1 97 ? -12.081 -2.747 9.828 1.00 80.81 97 TYR A O 1
ATOM 761 N N . LYS A 1 98 ? -13.871 -1.831 8.829 1.00 65.12 98 LYS A N 1
ATOM 762 C CA . LYS A 1 98 ? -14.636 -1.737 10.077 1.00 65.12 98 LYS A CA 1
ATOM 763 C C . LYS A 1 98 ? -14.979 -3.151 10.547 1.00 65.12 98 LYS A C 1
ATOM 765 O O . LYS A 1 98 ? -15.577 -3.920 9.796 1.00 65.12 98 LYS A O 1
ATOM 770 N N . LYS A 1 99 ? -14.555 -3.468 11.769 1.00 53.16 99 LYS A N 1
ATOM 771 C CA . LYS A 1 99 ? -14.948 -4.671 12.505 1.00 53.16 99 LYS A CA 1
ATOM 772 C C . LYS A 1 99 ? -16.373 -4.546 13.027 1.00 53.16 99 LYS A C 1
ATOM 774 O O . LYS A 1 99 ? -16.746 -3.414 13.413 1.00 53.16 99 LYS A O 1
#

pLDDT: mean 71.83, std 17.64, range [29.73, 88.5]

Organism: Lutzomyia longipalpis (NCBI:txid7200)

Sequence (99 aa):
MRSLFTYKIRQGTSYPSRDDGDASAKDIDIAMKLGAGYPMGPLELADYVGLDTTRSVLSGWHEKFPENPLFRPIETLDKLVQEGKMGVKSGEGFYSYKK

Radius of gyration: 14.97 Å; chains: 1; bounding box: 34×26×40 Å